Protein AF-A0A4Q3F2D9-F1 (afdb_monomer)

Mean predicted aligned error: 3.32 Å

Nearest PDB structures (foldseek):
  3wkh-assembly1_A  TM=9.315E-01  e=1.614E-14  Rhodothermus marinus
  4z4l-assembly1_A  TM=8.876E-01  e=4.693E-15  Caldicellulosiruptor saccharolyticus DSM 8903
  8wbv-assembly1_A  TM=8.865E-01  e=6.298E-15  Caldicellulosiruptor saccharolyticus DSM 8903
  7d5g-assembly1_A  TM=9.202E-01  e=1.614E-14  Cald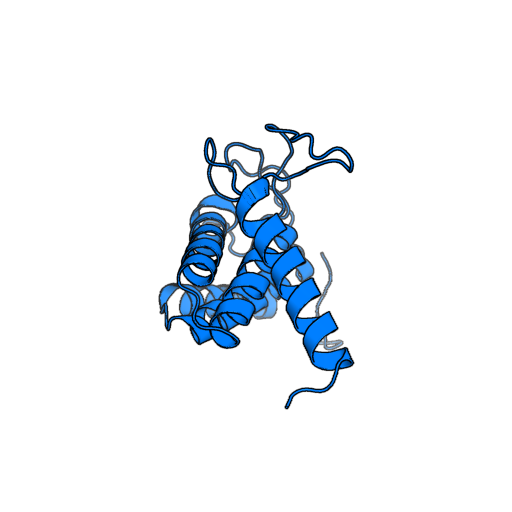icellulosiruptor saccharolyticus DSM 8903
  5zhb-assembly1_A  TM=9.434E-01  e=4.102E-13  Caldibacillus thermoamylovorans

Structure (mmCIF, N/CA/C/O backbone):
data_AF-A0A4Q3F2D9-F1
#
_entry.id   AF-A0A4Q3F2D9-F1
#
loop_
_atom_site.group_PDB
_atom_site.id
_atom_site.type_symbol
_atom_site.label_atom_id
_atom_site.label_alt_id
_atom_site.label_comp_id
_atom_site.label_asym_id
_atom_site.label_entity_id
_atom_site.label_seq_id
_atom_site.pdbx_PDB_ins_code
_atom_site.Cartn_x
_atom_site.Cartn_y
_atom_site.Cartn_z
_atom_site.occupancy
_atom_site.B_iso_or_equiv
_atom_site.auth_seq_id
_atom_site.auth_comp_id
_atom_site.auth_asym_id
_atom_site.auth_atom_id
_atom_site.pdbx_PDB_model_num
ATOM 1 N N . MET A 1 1 ? -14.142 -16.178 30.174 1.00 60.69 1 MET A N 1
ATOM 2 C CA . MET A 1 1 ? -13.416 -14.892 30.214 1.00 60.69 1 MET A CA 1
ATOM 3 C C . MET A 1 1 ? -12.094 -15.099 29.493 1.00 60.69 1 MET A C 1
ATOM 5 O O . MET A 1 1 ? -11.525 -16.169 29.700 1.00 60.69 1 MET A O 1
ATOM 9 N N . PRO A 1 2 ? -11.654 -14.179 28.618 1.00 67.56 2 PRO A N 1
ATOM 10 C CA . PRO A 1 2 ? -10.333 -14.267 27.995 1.00 67.56 2 PRO A CA 1
ATOM 11 C C . PRO A 1 2 ? -9.233 -14.257 29.065 1.00 67.56 2 PRO A C 1
ATOM 13 O O . PRO A 1 2 ? -9.426 -13.715 30.156 1.00 67.56 2 PRO A O 1
ATOM 16 N N . THR A 1 3 ? -8.107 -14.904 28.775 1.00 78.69 3 THR A N 1
ATOM 17 C CA . THR A 1 3 ? -6.936 -14.901 29.659 1.00 78.69 3 THR A CA 1
ATOM 18 C C . THR A 1 3 ? -6.267 -13.517 29.649 1.00 78.69 3 THR A C 1
ATOM 20 O O . THR A 1 3 ? -6.425 -12.783 28.671 1.00 78.69 3 THR A O 1
ATOM 23 N N . PRO A 1 4 ? -5.504 -13.141 30.696 1.00 80.88 4 PRO A N 1
ATOM 24 C CA . PRO A 1 4 ? -4.768 -11.871 30.728 1.00 80.88 4 PRO A CA 1
ATOM 25 C C . PRO A 1 4 ? -3.876 -1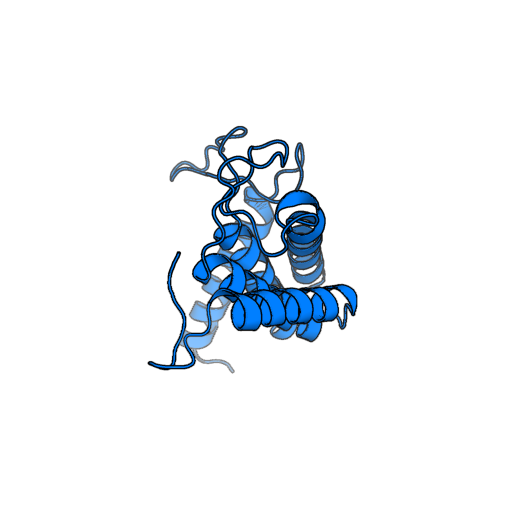1.651 29.496 1.00 80.88 4 PRO A C 1
ATOM 27 O O . PRO A 1 4 ? -3.881 -10.570 28.926 1.00 80.88 4 PRO A O 1
ATOM 30 N N . GLU A 1 5 ? -3.213 -12.706 29.014 1.00 81.38 5 GLU A N 1
ATOM 31 C CA . GLU A 1 5 ? -2.368 -12.661 27.809 1.00 81.38 5 GLU A CA 1
ATOM 32 C C . GLU A 1 5 ? -3.142 -12.256 26.543 1.00 81.38 5 GLU A C 1
ATOM 34 O O . GLU A 1 5 ? -2.623 -11.519 25.709 1.00 81.38 5 GLU A O 1
ATOM 39 N N . ILE A 1 6 ? -4.399 -12.700 26.401 1.00 80.62 6 ILE A N 1
ATOM 40 C CA . ILE A 1 6 ? -5.259 -12.313 25.272 1.00 80.62 6 ILE A CA 1
ATOM 41 C C . ILE A 1 6 ? -5.642 -10.833 25.381 1.00 80.62 6 ILE A C 1
ATOM 43 O O . ILE A 1 6 ? -5.679 -10.135 24.374 1.00 80.62 6 ILE A O 1
ATOM 47 N N . ILE A 1 7 ? -5.899 -10.339 26.595 1.00 86.19 7 ILE A N 1
ATOM 48 C CA . ILE A 1 7 ? -6.238 -8.928 26.826 1.00 86.19 7 ILE A CA 1
ATOM 49 C C . ILE A 1 7 ? -5.047 -8.028 26.475 1.00 86.19 7 ILE A C 1
ATOM 51 O O . ILE A 1 7 ? -5.229 -7.010 25.809 1.00 86.19 7 ILE A O 1
ATOM 55 N N . ASP A 1 8 ? -3.836 -8.415 26.872 1.00 90.50 8 ASP A N 1
ATOM 56 C CA . ASP A 1 8 ? -2.622 -7.660 26.559 1.00 90.50 8 ASP A CA 1
ATOM 57 C C . ASP A 1 8 ? -2.347 -7.631 25.047 1.00 90.50 8 ASP A C 1
ATOM 59 O O . ASP A 1 8 ? -2.014 -6.576 24.503 1.00 90.50 8 ASP A O 1
ATOM 63 N N . PHE A 1 9 ? -2.569 -8.751 24.348 1.00 92.81 9 PHE A N 1
ATOM 64 C CA . PHE A 1 9 ? -2.464 -8.813 22.889 1.00 92.81 9 PHE A CA 1
ATOM 65 C C . PHE A 1 9 ? -3.459 -7.876 22.188 1.00 92.81 9 PHE A C 1
ATOM 67 O O . PHE A 1 9 ? -3.062 -7.104 21.317 1.00 92.81 9 PHE A O 1
ATOM 74 N N . GLU A 1 10 ? -4.737 -7.909 22.577 1.00 92.88 10 GLU A N 1
ATOM 75 C CA . GLU A 1 10 ? -5.773 -7.042 21.998 1.00 92.88 10 GLU A CA 1
ATOM 76 C C . GLU A 1 10 ? -5.486 -5.558 22.257 1.00 92.88 10 GLU A C 1
ATOM 78 O O . GLU A 1 10 ? -5.658 -4.716 21.373 1.00 92.88 10 GLU A O 1
ATOM 83 N N . ASN A 1 11 ? -5.012 -5.214 23.456 1.00 95.38 11 ASN A N 1
ATOM 84 C CA . ASN A 1 11 ? -4.640 -3.841 23.788 1.00 95.38 11 ASN A CA 1
ATOM 85 C C . ASN A 1 11 ? -3.486 -3.341 22.910 1.00 95.38 11 ASN A C 1
ATOM 87 O O . ASN A 1 11 ? -3.555 -2.226 22.387 1.00 95.38 11 ASN A O 1
ATOM 91 N N . GLU A 1 12 ? -2.455 -4.163 22.706 1.00 97.38 12 GLU A N 1
ATOM 92 C CA . GLU A 1 12 ? -1.311 -3.788 21.875 1.00 97.38 12 GLU A CA 1
ATOM 93 C C . GLU A 1 12 ? -1.680 -3.723 20.386 1.00 97.38 12 GLU A C 1
ATOM 95 O O . GLU A 1 12 ? -1.306 -2.772 19.699 1.00 97.38 12 GLU A O 1
ATOM 100 N N . LEU A 1 13 ? -2.490 -4.664 19.888 1.00 96.56 13 LEU A N 1
ATOM 101 C CA . LEU A 1 13 ? -3.019 -4.618 18.523 1.00 96.56 13 LEU A CA 1
ATOM 102 C C . LEU A 1 13 ? -3.791 -3.314 18.277 1.00 96.56 13 LEU A C 1
ATOM 104 O O . LEU A 1 13 ? -3.531 -2.615 17.295 1.00 96.56 13 LEU A O 1
ATOM 108 N N . ASN A 1 14 ? -4.693 -2.949 19.192 1.00 96.62 14 ASN A N 1
ATOM 109 C CA . ASN A 1 14 ? -5.449 -1.702 19.110 1.00 96.62 14 ASN A CA 1
ATOM 110 C C . ASN A 1 14 ? -4.537 -0.470 19.192 1.00 96.62 14 ASN A C 1
ATOM 112 O O . ASN A 1 14 ? -4.740 0.485 18.443 1.00 96.62 14 ASN A O 1
ATOM 116 N N . SER A 1 15 ? -3.516 -0.486 20.053 1.00 98.00 15 SER A N 1
ATOM 117 C CA . SER A 1 15 ? -2.520 0.589 20.164 1.00 98.00 15 SER A CA 1
ATOM 118 C C . SER A 1 15 ? -1.793 0.824 18.834 1.00 98.00 15 SER A C 1
ATOM 120 O O . SER A 1 15 ? -1.761 1.950 18.325 1.00 98.00 15 SER A O 1
ATOM 122 N N . ILE A 1 16 ? -1.298 -0.250 18.209 1.00 98.44 16 ILE A N 1
ATOM 123 C CA . ILE A 1 16 ? -0.610 -0.199 16.915 1.00 98.44 16 ILE A CA 1
ATOM 124 C C . ILE A 1 16 ? -1.556 0.315 15.824 1.00 98.44 16 ILE A C 1
ATOM 126 O O . ILE A 1 16 ? -1.218 1.266 15.117 1.00 98.44 16 ILE A O 1
ATOM 130 N N . LEU A 1 17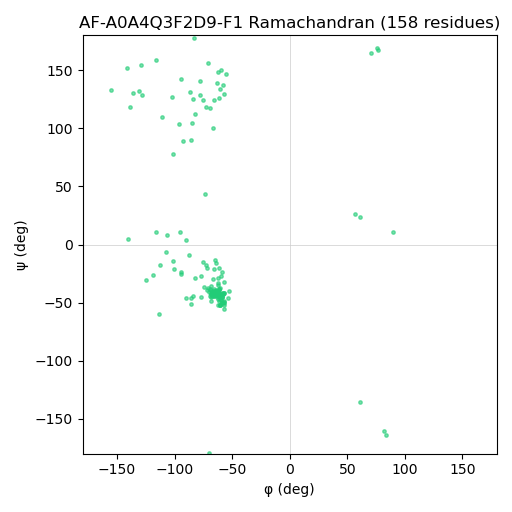 ? -2.747 -0.275 15.682 1.00 98.38 17 LEU A N 1
ATOM 131 C CA . LEU A 1 17 ? -3.699 0.121 14.640 1.00 98.38 17 LEU A CA 1
ATOM 132 C C . LEU A 1 17 ? -4.127 1.585 14.790 1.00 98.38 17 LEU A C 1
ATOM 134 O O . LEU A 1 17 ? -4.134 2.317 13.800 1.00 98.38 17 LEU A O 1
ATOM 138 N N . ASN A 1 18 ? -4.398 2.038 16.017 1.00 98.25 18 ASN A N 1
ATOM 139 C CA . ASN A 1 18 ? -4.761 3.427 16.294 1.00 98.25 18 ASN A CA 1
ATOM 140 C C . ASN A 1 18 ? -3.628 4.394 15.948 1.00 98.25 18 ASN A C 1
ATOM 142 O O . ASN A 1 18 ? -3.882 5.444 15.357 1.00 98.25 18 ASN A O 1
ATOM 146 N N . TYR A 1 19 ? -2.374 4.044 16.249 1.00 98.56 19 TYR A N 1
ATOM 147 C CA . TYR A 1 19 ? -1.237 4.875 15.862 1.00 98.56 19 TYR A CA 1
ATOM 148 C C . TYR A 1 19 ? -1.176 5.062 14.339 1.00 98.56 19 TYR A C 1
ATOM 150 O O . TYR A 1 19 ? -1.108 6.192 13.844 1.00 98.56 19 TYR A O 1
ATOM 158 N N . TRP A 1 20 ? -1.250 3.962 13.584 1.00 98.56 20 TRP A N 1
ATOM 159 C CA . TRP A 1 20 ? -1.205 4.018 12.124 1.00 98.56 20 TRP A CA 1
ATOM 160 C C . TRP A 1 20 ? -2.389 4.798 11.548 1.00 98.56 20 TRP A C 1
ATOM 162 O O . TRP A 1 20 ? -2.196 5.623 10.658 1.00 98.56 20 TRP A O 1
ATOM 172 N N . LEU A 1 21 ? -3.589 4.604 12.088 1.00 97.94 21 LEU A N 1
ATOM 173 C CA . LEU A 1 21 ? -4.806 5.284 11.655 1.00 97.94 21 LEU A CA 1
ATOM 174 C C . LEU A 1 21 ? -4.756 6.800 11.890 1.00 97.94 21 LEU A C 1
ATOM 176 O O . LEU A 1 21 ? -5.188 7.568 11.032 1.00 97.94 21 LEU A O 1
ATOM 180 N N . ILE A 1 22 ? -4.190 7.243 13.015 1.00 97.75 22 ILE A N 1
ATOM 181 C CA . ILE A 1 22 ? -4.193 8.656 13.415 1.00 97.75 22 ILE A CA 1
ATOM 182 C C . ILE A 1 22 ? -3.031 9.437 12.788 1.00 97.75 22 ILE A C 1
ATOM 184 O O . ILE A 1 22 ? -3.236 10.544 12.284 1.00 97.75 22 ILE A O 1
ATOM 188 N N . TYR A 1 23 ? -1.810 8.895 12.821 1.00 97.94 23 TYR A N 1
ATOM 189 C CA . TYR A 1 23 ? -0.596 9.688 12.574 1.00 97.94 23 TYR A CA 1
ATOM 190 C C . TYR A 1 23 ? -0.011 9.549 11.167 1.00 97.94 23 TYR A C 1
ATOM 192 O O . TYR A 1 23 ? 0.747 10.414 10.729 1.00 97.94 23 TYR A O 1
ATOM 200 N N . THR A 1 24 ? -0.338 8.478 10.446 1.00 98.12 24 THR A N 1
ATOM 201 C CA . THR A 1 24 ? 0.302 8.167 9.157 1.00 98.12 24 THR A CA 1
ATOM 202 C C . THR A 1 24 ? -0.417 8.672 7.899 1.00 98.12 24 THR A C 1
ATOM 204 O O . THR A 1 24 ? 0.274 8.851 6.889 1.00 98.12 24 THR A O 1
ATOM 207 N N . PRO A 1 25 ? -1.741 8.943 7.884 1.00 98.50 25 PRO A N 1
ATOM 208 C CA . PRO A 1 25 ? -2.409 9.416 6.674 1.00 98.50 25 PRO A CA 1
ATOM 209 C C . PRO A 1 25 ? -1.937 10.805 6.235 1.00 98.50 25 PRO A C 1
ATOM 211 O O . PRO A 1 25 ? -2.079 11.796 6.952 1.00 98.50 25 PRO A O 1
ATOM 214 N N . ASP A 1 26 ? -1.469 10.909 4.992 1.00 98.31 26 ASP A N 1
ATOM 215 C CA . ASP A 1 26 ? -1.085 12.185 4.387 1.00 98.31 26 ASP A CA 1
ATOM 216 C C . ASP A 1 26 ? -2.304 12.869 3.756 1.00 98.31 26 ASP A C 1
ATOM 218 O O . ASP A 1 26 ? -2.645 12.664 2.587 1.00 98.31 26 ASP A O 1
ATOM 222 N N . LYS A 1 27 ? -3.000 13.696 4.537 1.00 96.75 27 LYS A N 1
ATOM 223 C CA . LYS A 1 27 ? -4.205 14.409 4.076 1.00 96.75 27 LYS A CA 1
ATOM 224 C C . LYS A 1 27 ? -3.933 15.419 2.952 1.00 96.75 27 LYS A C 1
ATOM 226 O O . LYS A 1 27 ? -4.886 15.832 2.299 1.00 96.75 27 LYS A O 1
ATOM 231 N N . ARG A 1 28 ? -2.675 15.816 2.715 1.00 96.88 28 ARG A N 1
ATOM 232 C CA . ARG A 1 28 ? -2.320 16.827 1.710 1.00 96.88 28 ARG A CA 1
ATOM 233 C C . ARG A 1 28 ? -2.049 16.216 0.340 1.00 96.88 28 ARG A C 1
ATOM 235 O O . ARG A 1 28 ? -2.545 16.748 -0.647 1.00 96.88 28 ARG A O 1
ATOM 242 N N . TYR A 1 29 ? -1.281 15.129 0.278 1.00 96.94 29 TYR A N 1
ATOM 243 C CA . TYR A 1 29 ? -0.881 14.509 -0.994 1.00 96.94 29 TYR A CA 1
ATOM 244 C C . TYR A 1 29 ? -1.422 13.088 -1.197 1.00 96.94 29 TYR A C 1
ATOM 246 O O . TYR A 1 29 ? -1.013 12.390 -2.123 1.00 96.94 29 TYR A O 1
ATOM 254 N N . GLY A 1 30 ? -2.346 12.641 -0.344 1.00 96.56 30 GLY A N 1
ATOM 255 C CA . GLY A 1 30 ? -2.950 11.315 -0.448 1.00 96.56 30 GLY A CA 1
ATOM 256 C C . GLY A 1 30 ? -2.035 10.195 0.054 1.00 96.56 30 GLY A C 1
ATOM 257 O O . GLY A 1 30 ? -0.840 10.386 0.296 1.00 96.56 30 GLY A O 1
ATOM 258 N N . GLY A 1 31 ? -2.612 9.007 0.240 1.00 97.19 31 GLY A N 1
ATOM 259 C CA . GLY A 1 31 ? -1.893 7.859 0.793 1.00 97.19 31 GLY A CA 1
ATOM 260 C C . GLY A 1 31 ? -1.382 8.136 2.209 1.00 97.19 31 GLY A C 1
ATOM 261 O O . GLY A 1 31 ? -2.106 8.702 3.039 1.00 97.19 31 GLY A O 1
ATOM 262 N N . PHE A 1 32 ? -0.133 7.759 2.468 1.00 98.62 32 PHE A N 1
ATOM 263 C CA . PHE A 1 32 ? 0.505 7.821 3.784 1.00 98.62 32 PHE A CA 1
ATOM 264 C C . PHE A 1 32 ? 1.854 8.525 3.707 1.00 98.62 32 PHE A C 1
ATOM 266 O O . PHE A 1 32 ? 2.500 8.528 2.656 1.00 98.62 32 PHE A O 1
ATOM 273 N N . PHE A 1 33 ? 2.298 9.110 4.818 1.00 98.62 33 PHE A N 1
ATOM 274 C CA . PHE A 1 33 ? 3.638 9.677 4.901 1.00 98.62 33 PHE A CA 1
ATOM 275 C C . PHE A 1 33 ? 4.696 8.592 4.679 1.00 98.62 33 PHE A C 1
ATOM 277 O O . PHE A 1 33 ? 4.643 7.521 5.279 1.00 98.62 33 PHE A O 1
ATOM 284 N N . GLY A 1 34 ? 5.688 8.886 3.835 1.00 98.00 34 GLY A N 1
ATOM 285 C CA . GLY A 1 34 ? 6.780 7.953 3.552 1.00 98.00 34 GLY A CA 1
ATOM 286 C C . GLY A 1 34 ? 7.767 7.784 4.710 1.00 98.00 34 GLY A C 1
ATOM 287 O O . GLY A 1 34 ? 8.489 6.790 4.764 1.00 98.00 34 GLY A O 1
ATOM 288 N N . LYS A 1 35 ? 7.811 8.750 5.640 1.00 98.50 35 LYS A N 1
ATOM 289 C CA . LYS A 1 35 ? 8.712 8.733 6.796 1.00 98.50 35 LYS A CA 1
ATOM 290 C C . LYS A 1 35 ? 8.177 9.568 7.961 1.00 98.50 35 LYS A C 1
ATOM 292 O O . LYS A 1 35 ? 7.829 10.739 7.793 1.00 98.50 35 LYS A O 1
ATOM 297 N N . ILE A 1 36 ? 8.229 8.975 9.150 1.00 98.25 36 ILE A N 1
ATOM 298 C CA . ILE A 1 36 ? 7.999 9.603 10.455 1.00 98.25 36 ILE A CA 1
ATOM 299 C C . ILE A 1 36 ? 9.176 9.180 11.350 1.00 98.25 36 ILE A C 1
ATOM 301 O O . ILE A 1 36 ? 9.564 8.012 11.310 1.00 98.25 36 ILE A O 1
ATOM 305 N N . ASN A 1 37 ? 9.816 10.106 12.073 1.00 97.44 37 ASN A N 1
ATOM 306 C CA . ASN A 1 37 ? 10.895 9.738 13.008 1.00 97.44 37 ASN A CA 1
ATOM 307 C C . ASN A 1 37 ? 10.348 9.277 14.373 1.00 97.44 37 ASN A C 1
ATOM 309 O O . ASN A 1 37 ? 9.149 9.314 14.634 1.00 97.44 37 ASN A O 1
ATOM 313 N N . HIS A 1 38 ? 11.256 8.883 15.269 1.00 96.12 38 HIS A N 1
ATOM 314 C CA . HIS A 1 38 ? 10.924 8.432 16.624 1.00 96.12 38 HIS A CA 1
ATOM 315 C C . HIS A 1 38 ? 10.299 9.518 17.525 1.00 96.12 38 HIS A C 1
ATOM 317 O O . HIS A 1 38 ? 9.768 9.192 18.580 1.00 96.12 38 HIS A O 1
ATOM 323 N N . GLU A 1 39 ? 10.351 10.795 17.134 1.00 97.19 39 GLU A N 1
ATOM 324 C CA . GLU A 1 39 ? 9.706 11.918 17.835 1.00 97.19 39 GLU A CA 1
ATOM 325 C C . GLU A 1 39 ? 8.326 12.262 17.244 1.00 97.19 39 GLU A C 1
ATOM 327 O O . GLU A 1 39 ? 7.761 13.305 17.569 1.00 97.19 39 GLU A O 1
ATOM 332 N N . ASN A 1 40 ? 7.779 11.420 16.358 1.00 96.31 40 ASN A N 1
ATOM 333 C CA . ASN A 1 40 ? 6.546 11.672 15.600 1.00 96.31 40 ASN A CA 1
ATOM 334 C C . ASN A 1 40 ? 6.608 12.897 14.672 1.00 96.31 40 ASN A C 1
ATOM 336 O O . ASN A 1 40 ? 5.578 13.458 14.292 1.00 96.31 40 ASN A O 1
ATOM 340 N N . GLN A 1 41 ? 7.807 13.307 14.254 1.00 98.00 41 GLN A N 1
ATOM 341 C CA . GLN A 1 41 ? 7.974 14.357 13.256 1.00 98.00 41 GLN A CA 1
ATOM 342 C C . GLN A 1 41 ? 7.865 13.769 11.849 1.00 98.00 41 GLN A C 1
ATOM 344 O O . GLN A 1 41 ? 8.577 12.832 11.468 1.00 98.00 41 GLN A O 1
ATOM 349 N N . VAL A 1 42 ? 6.960 14.348 11.064 1.00 97.94 42 VAL A N 1
ATOM 350 C CA . VAL A 1 42 ? 6.664 13.929 9.695 1.00 97.94 42 VAL A CA 1
ATOM 351 C C . VAL A 1 42 ? 7.612 14.606 8.709 1.00 97.94 42 VAL A C 1
ATOM 353 O O . VAL A 1 42 ? 7.727 15.832 8.679 1.00 97.94 42 VAL A O 1
ATOM 356 N N . TYR A 1 43 ? 8.210 13.820 7.814 1.00 97.94 43 TYR A N 1
ATOM 357 C CA . TYR A 1 43 ? 8.943 14.339 6.659 1.00 97.94 43 TYR A CA 1
ATOM 358 C C . TYR A 1 43 ? 7.987 14.409 5.469 1.00 97.94 43 TYR A C 1
ATOM 360 O O . TYR A 1 43 ? 7.853 13.455 4.706 1.00 97.94 43 TYR A O 1
ATOM 368 N N . THR A 1 44 ? 7.301 15.542 5.315 1.00 96.31 44 THR A N 1
ATOM 369 C CA . THR A 1 44 ? 6.190 15.707 4.353 1.00 96.31 44 THR A CA 1
ATOM 370 C C . THR A 1 44 ? 6.575 15.504 2.887 1.00 96.31 44 THR A C 1
ATOM 372 O O . THR A 1 44 ? 5.704 15.243 2.066 1.00 96.31 44 THR A O 1
ATOM 375 N N . GLN A 1 45 ? 7.864 15.611 2.558 1.00 97.81 45 GLN A N 1
ATOM 376 C CA . GLN A 1 45 ? 8.401 15.414 1.207 1.00 97.81 45 GLN A CA 1
ATOM 377 C C . GLN A 1 45 ? 9.172 14.095 1.046 1.00 97.81 45 GLN A C 1
ATOM 379 O O . GLN A 1 45 ? 9.824 13.882 0.025 1.00 97.81 45 GLN A O 1
ATOM 384 N N . ALA A 1 46 ? 9.136 13.207 2.045 1.00 98.38 46 ALA A N 1
ATOM 385 C CA . ALA A 1 46 ? 9.777 11.905 1.925 1.00 98.38 46 ALA A CA 1
ATOM 386 C C . ALA A 1 46 ? 9.118 11.074 0.804 1.00 98.38 46 ALA A C 1
ATOM 388 O O . ALA A 1 46 ? 7.885 11.057 0.716 1.00 98.38 46 ALA A O 1
ATOM 389 N N . PRO A 1 47 ? 9.909 10.352 -0.014 1.00 98.38 47 PRO A N 1
ATOM 390 C CA . PRO A 1 47 ? 9.375 9.410 -0.990 1.00 98.38 47 PRO A CA 1
ATOM 391 C C . PRO A 1 47 ? 8.469 8.363 -0.344 1.00 98.38 47 PRO A C 1
ATOM 393 O O . PRO A 1 47 ? 8.709 7.925 0.782 1.00 98.38 47 PRO A O 1
ATOM 396 N N . LYS A 1 48 ? 7.451 7.926 -1.081 1.00 98.62 48 LYS A N 1
ATOM 397 C CA . LYS A 1 48 ? 6.492 6.907 -0.652 1.00 98.62 48 LYS A CA 1
ATOM 398 C C . LYS A 1 48 ? 6.855 5.586 -1.330 1.00 98.62 48 LYS A C 1
ATOM 400 O O . LYS A 1 48 ? 7.009 5.526 -2.547 1.00 98.62 48 LYS A O 1
ATOM 405 N N . GLY A 1 49 ? 7.015 4.521 -0.543 1.00 98.50 49 GLY A N 1
ATOM 406 C CA . GLY A 1 49 ? 7.383 3.191 -1.045 1.00 98.50 49 GLY A CA 1
ATOM 407 C C . GLY A 1 49 ? 6.177 2.290 -1.297 1.00 98.50 49 GLY A C 1
ATOM 408 O O . GLY A 1 49 ? 5.228 2.292 -0.505 1.00 98.50 49 GLY A O 1
ATOM 409 N N . SER A 1 50 ? 6.223 1.485 -2.359 1.00 98.50 50 SER A N 1
ATOM 410 C CA . SER A 1 50 ? 5.129 0.561 -2.696 1.00 98.50 50 SER A CA 1
ATOM 411 C C . SER A 1 50 ? 4.964 -0.535 -1.651 1.00 98.50 50 SER A C 1
ATOM 413 O O . SER A 1 50 ? 3.848 -0.796 -1.216 1.00 98.50 50 SER A O 1
ATOM 415 N N . VAL A 1 51 ? 6.068 -1.108 -1.160 1.00 98.69 51 VAL A N 1
ATOM 416 C CA . VAL A 1 51 ? 6.052 -2.132 -0.098 1.00 98.69 51 VAL A CA 1
ATOM 417 C C . VAL A 1 51 ? 5.390 -1.608 1.180 1.00 98.69 51 VAL A C 1
ATOM 419 O O . VAL A 1 51 ? 4.606 -2.324 1.801 1.00 98.69 51 VAL A O 1
ATOM 422 N N . LEU A 1 52 ? 5.667 -0.357 1.570 1.00 98.62 52 LEU A N 1
ATOM 423 C CA . LEU A 1 52 ? 5.019 0.276 2.723 1.00 98.62 52 LEU A CA 1
ATOM 424 C C . LEU A 1 52 ? 3.501 0.350 2.519 1.00 98.62 52 LEU A C 1
ATOM 426 O O . LEU A 1 52 ? 2.747 -0.119 3.365 1.00 98.62 52 LEU A O 1
ATOM 430 N N . ASN A 1 53 ? 3.053 0.886 1.381 1.00 98.81 53 ASN A N 1
ATOM 431 C CA . ASN A 1 53 ? 1.625 1.026 1.093 1.00 98.81 53 ASN A CA 1
ATOM 432 C C . ASN A 1 53 ? 0.933 -0.344 0.985 1.00 98.81 53 ASN A C 1
ATOM 434 O O . ASN A 1 53 ? -0.143 -0.535 1.547 1.00 98.81 53 ASN A O 1
ATOM 438 N N . ALA A 1 54 ? 1.572 -1.331 0.356 1.00 98.88 54 ALA A N 1
ATOM 439 C CA . ALA A 1 54 ? 1.064 -2.697 0.268 1.00 98.88 54 ALA A CA 1
ATOM 440 C C . ALA A 1 54 ? 0.901 -3.355 1.650 1.00 98.88 54 ALA A C 1
ATOM 442 O O . ALA A 1 54 ? -0.096 -4.031 1.899 1.00 98.88 54 ALA A O 1
ATOM 443 N N . ARG A 1 55 ? 1.836 -3.114 2.578 1.00 98.94 55 ARG A N 1
ATOM 444 C CA . ARG A 1 55 ? 1.726 -3.585 3.968 1.00 98.94 55 ARG A CA 1
ATOM 445 C C . ARG A 1 55 ? 0.605 -2.885 4.724 1.00 98.94 55 ARG A C 1
ATOM 447 O O . ARG A 1 55 ? -0.126 -3.558 5.432 1.00 98.94 55 ARG A O 1
ATOM 454 N N . ILE A 1 56 ? 0.421 -1.577 4.542 1.00 98.88 56 ILE A N 1
ATOM 455 C CA . ILE A 1 56 ? -0.712 -0.854 5.141 1.00 98.88 56 ILE A CA 1
ATOM 456 C C . ILE A 1 56 ? -2.039 -1.397 4.595 1.00 98.88 56 ILE A C 1
ATOM 458 O O . ILE A 1 56 ? -2.957 -1.650 5.370 1.00 98.88 56 ILE A O 1
ATOM 462 N N . LEU A 1 57 ? -2.118 -1.639 3.279 1.00 98.94 57 LEU A N 1
ATOM 463 C CA . LEU A 1 57 ? -3.289 -2.242 2.642 1.00 98.94 57 LEU A CA 1
ATOM 464 C C . LEU A 1 57 ? -3.605 -3.598 3.277 1.00 98.94 57 LEU A C 1
ATOM 466 O O . LEU A 1 57 ? -4.732 -3.815 3.715 1.00 98.94 57 LEU A O 1
ATOM 470 N N . TRP A 1 58 ? -2.608 -4.480 3.363 1.00 98.88 58 TRP A N 1
ATOM 471 C CA . TRP A 1 58 ? -2.776 -5.797 3.966 1.00 98.88 58 TRP A CA 1
ATOM 472 C C . TRP A 1 58 ? -3.200 -5.705 5.435 1.00 98.88 58 TRP A C 1
ATOM 474 O O . TRP A 1 58 ? -4.212 -6.289 5.809 1.00 98.88 58 TRP A O 1
ATOM 484 N N . SER A 1 59 ? -2.478 -4.935 6.255 1.00 98.81 59 SER A N 1
ATOM 485 C CA . SER A 1 59 ? -2.712 -4.860 7.700 1.00 98.81 59 SER A CA 1
ATOM 486 C C . SER A 1 59 ? -4.112 -4.362 8.034 1.00 98.81 59 SER A C 1
ATOM 488 O O . SER A 1 59 ? -4.778 -4.958 8.873 1.00 98.81 59 SER A O 1
ATOM 490 N N . PHE A 1 60 ? -4.586 -3.307 7.369 1.00 98.88 60 PHE A N 1
ATOM 491 C CA . PHE A 1 60 ? -5.916 -2.762 7.648 1.00 98.88 60 PHE A CA 1
ATOM 492 C C . PHE A 1 60 ? -7.048 -3.594 7.036 1.00 98.88 60 PHE A C 1
ATOM 494 O O . PHE A 1 60 ? -8.136 -3.649 7.605 1.00 98.88 60 PHE A O 1
ATOM 501 N N . SER A 1 61 ? -6.785 -4.318 5.946 1.00 98.88 61 SER A N 1
ATOM 502 C CA . SER A 1 61 ? -7.730 -5.309 5.415 1.00 98.88 61 SER A CA 1
ATOM 503 C C . SER A 1 61 ? -7.869 -6.510 6.356 1.00 98.88 61 SER A C 1
ATOM 505 O O . SER A 1 61 ? -8.979 -6.926 6.675 1.00 98.88 61 SER A O 1
ATOM 507 N N . ALA A 1 62 ? -6.747 -7.026 6.865 1.00 98.81 62 ALA A N 1
ATOM 508 C CA . ALA A 1 62 ? -6.728 -8.106 7.845 1.00 98.81 62 ALA A CA 1
ATOM 509 C C . ALA A 1 62 ? -7.351 -7.675 9.182 1.00 98.81 62 ALA A C 1
ATOM 511 O O . ALA A 1 62 ? -8.118 -8.434 9.770 1.00 98.81 62 ALA A O 1
ATOM 512 N N . ALA A 1 63 ? -7.083 -6.444 9.633 1.00 98.50 63 ALA A N 1
ATOM 513 C CA . ALA A 1 63 ? -7.717 -5.878 10.819 1.00 98.50 63 ALA A CA 1
ATOM 514 C C . ALA A 1 63 ? -9.238 -5.788 10.652 1.00 98.50 63 ALA A C 1
ATOM 516 O O . ALA A 1 63 ? -9.953 -6.177 11.567 1.00 98.50 63 ALA A O 1
ATOM 517 N N . TYR A 1 64 ? -9.733 -5.360 9.484 1.00 98.69 64 TYR A N 1
ATOM 518 C CA . TYR A 1 64 ? -11.169 -5.346 9.192 1.00 98.69 64 TYR A CA 1
ATOM 519 C C . TYR A 1 64 ? -11.791 -6.753 9.176 1.00 98.69 64 TYR A C 1
ATOM 521 O O . TYR A 1 64 ? -12.879 -6.960 9.710 1.00 98.69 64 TYR A O 1
ATOM 529 N N . ASN A 1 65 ? -11.085 -7.735 8.605 1.00 98.25 65 ASN A N 1
ATOM 530 C CA . ASN A 1 65 ? -11.507 -9.140 8.624 1.00 98.25 65 ASN A CA 1
ATOM 531 C C . ASN A 1 65 ? -11.582 -9.709 10.046 1.00 98.25 65 ASN A C 1
ATOM 533 O O . ASN A 1 65 ? -12.434 -10.549 10.331 1.00 98.25 65 ASN A O 1
ATOM 537 N N . HIS A 1 66 ? -10.683 -9.273 10.928 1.00 96.44 66 HIS A N 1
ATOM 538 C CA . HIS A 1 66 ? -10.659 -9.687 12.326 1.00 96.44 66 HIS A CA 1
ATOM 539 C C . HIS A 1 66 ? -11.734 -8.977 13.164 1.00 96.44 66 HIS A C 1
ATOM 541 O O . HIS A 1 66 ? -12.449 -9.618 13.931 1.00 96.44 66 HIS A O 1
ATOM 547 N N . ASN A 1 67 ? -11.872 -7.664 12.991 1.00 94.31 67 ASN A N 1
ATOM 548 C CA . ASN A 1 67 ? -12.851 -6.814 13.649 1.00 94.31 67 ASN A CA 1
ATOM 549 C C . ASN A 1 67 ? -13.400 -5.811 12.629 1.00 94.31 67 ASN A C 1
ATOM 551 O O . ASN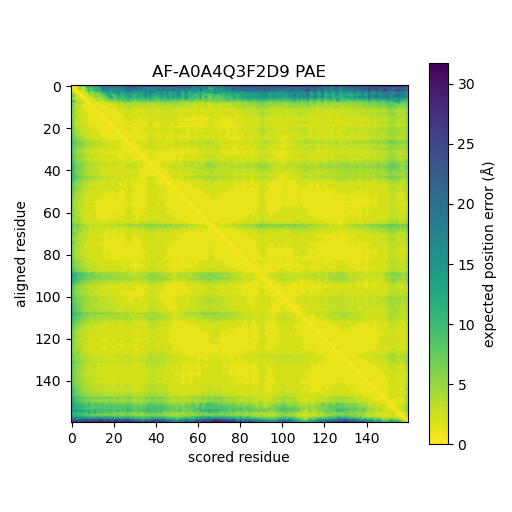 A 1 67 ? -12.655 -4.972 12.125 1.00 94.31 67 ASN A O 1
ATOM 555 N N . GLN A 1 68 ? -14.708 -5.861 12.365 1.00 96.31 68 GLN A N 1
ATOM 556 C CA . GLN A 1 68 ? -15.386 -5.078 11.324 1.00 96.31 68 GLN A CA 1
ATOM 557 C C . GLN A 1 68 ? -15.536 -3.580 11.668 1.00 96.31 68 GLN A C 1
ATOM 559 O O . GLN A 1 68 ? -16.589 -2.979 11.448 1.00 96.31 68 GLN A O 1
ATOM 564 N N . ASN A 1 69 ? -14.490 -2.950 12.201 1.00 97.31 69 ASN A N 1
ATOM 565 C CA . ASN A 1 69 ? -14.435 -1.510 12.399 1.00 97.31 69 ASN A CA 1
ATOM 566 C C . ASN A 1 69 ? -14.350 -0.806 11.026 1.00 97.31 69 ASN A C 1
ATOM 568 O O . ASN A 1 69 ? -13.361 -0.987 10.310 1.00 97.31 69 ASN A O 1
ATOM 572 N N . PRO A 1 70 ? -15.344 0.019 10.645 1.00 98.19 70 PRO A N 1
ATOM 573 C CA . PRO A 1 70 ? -15.376 0.672 9.338 1.00 98.19 70 PRO A CA 1
ATOM 574 C C . PRO A 1 70 ? -14.168 1.579 9.067 1.00 98.19 70 PRO A C 1
ATOM 576 O O . PRO A 1 70 ? -13.778 1.718 7.908 1.00 98.19 70 PRO A O 1
ATOM 579 N N . GLU A 1 71 ? -13.530 2.143 10.097 1.00 98.25 71 GLU A N 1
ATOM 580 C CA . GLU A 1 71 ? -12.341 2.983 9.910 1.00 98.25 71 GLU A CA 1
ATOM 581 C C . GLU A 1 71 ? -11.145 2.175 9.376 1.00 98.25 71 GLU A C 1
ATOM 583 O O . GLU A 1 71 ? -10.318 2.698 8.626 1.00 98.25 71 GLU A O 1
ATOM 588 N N . TYR A 1 72 ? -11.063 0.877 9.699 1.00 98.69 72 TYR A N 1
ATOM 589 C CA . TYR A 1 72 ? -10.022 0.005 9.152 1.00 98.69 72 TYR A CA 1
ATOM 590 C C . TYR A 1 72 ? -10.223 -0.216 7.657 1.00 98.69 72 TYR A C 1
ATOM 592 O O . TYR A 1 72 ? -9.270 -0.113 6.883 1.00 98.69 72 TYR A O 1
ATOM 600 N N . LEU A 1 73 ? -11.467 -0.446 7.230 1.00 98.69 73 LEU A N 1
ATOM 601 C CA . LEU A 1 73 ? -11.772 -0.593 5.813 1.00 98.69 73 LEU A CA 1
ATOM 602 C C . LEU A 1 73 ? -11.542 0.715 5.045 1.00 98.69 73 LEU A C 1
ATOM 604 O O . LEU A 1 73 ? -11.017 0.682 3.933 1.00 98.69 73 LEU A O 1
ATOM 608 N N . GL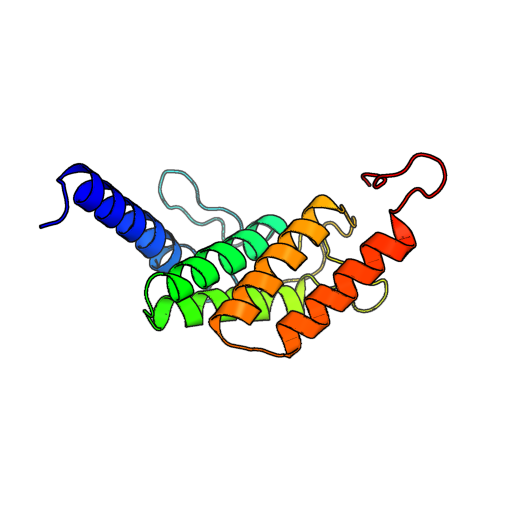U A 1 74 ? -11.873 1.867 5.634 1.00 98.62 74 GLU A N 1
ATOM 609 C CA . GLU A 1 74 ? -11.586 3.175 5.037 1.00 98.62 74 GLU A CA 1
ATOM 610 C C . GLU A 1 74 ? -10.079 3.373 4.819 1.00 98.62 74 GLU A C 1
ATOM 612 O O . GLU A 1 74 ? -9.646 3.810 3.746 1.00 98.62 74 GLU A O 1
ATOM 617 N N . LEU A 1 75 ? -9.257 2.991 5.799 1.00 98.62 75 LEU A N 1
ATOM 618 C CA . LEU A 1 75 ? -7.810 3.117 5.685 1.00 98.62 75 LEU A CA 1
ATOM 619 C C . LEU A 1 75 ? -7.201 2.118 4.692 1.00 98.62 75 LEU A C 1
ATOM 621 O O . LEU A 1 75 ? -6.306 2.480 3.920 1.00 98.62 75 LEU A O 1
ATOM 625 N N . ALA A 1 76 ? -7.723 0.892 4.643 1.00 98.88 76 ALA A N 1
ATOM 626 C CA . ALA A 1 76 ? -7.363 -0.080 3.619 1.00 98.88 76 ALA A CA 1
ATOM 627 C C . ALA A 1 76 ? -7.703 0.452 2.217 1.00 98.88 76 ALA A C 1
ATOM 629 O O . ALA A 1 76 ? -6.838 0.489 1.339 1.00 98.88 76 ALA A O 1
ATOM 630 N N . LYS A 1 77 ? -8.918 0.984 2.031 1.00 98.81 77 LYS A N 1
ATOM 631 C CA . LYS A 1 77 ? -9.359 1.606 0.778 1.00 98.81 77 LYS A CA 1
ATOM 632 C C . LYS A 1 77 ? -8.459 2.767 0.362 1.00 98.81 77 LYS A C 1
ATOM 634 O O . LYS A 1 77 ? -8.080 2.863 -0.805 1.00 98.81 77 LYS A O 1
ATOM 639 N N . ARG A 1 78 ? -8.059 3.619 1.309 1.00 98.81 78 ARG A N 1
ATOM 640 C CA . ARG A 1 78 ? -7.111 4.713 1.064 1.00 98.81 78 ARG A CA 1
ATOM 641 C C . ARG A 1 78 ? -5.783 4.203 0.502 1.00 98.81 78 ARG A C 1
ATOM 643 O O . ARG A 1 78 ? -5.236 4.821 -0.412 1.00 98.81 78 ARG A O 1
ATOM 650 N N . SER A 1 79 ? -5.270 3.093 1.034 1.00 98.88 79 SER A N 1
ATOM 651 C CA . SER A 1 79 ? -4.046 2.471 0.525 1.00 98.88 79 SER A CA 1
ATOM 652 C C . SER A 1 79 ? -4.243 1.860 -0.860 1.00 98.88 79 SER A C 1
ATOM 654 O O . SER A 1 79 ? -3.431 2.090 -1.755 1.00 98.88 79 SER A O 1
ATOM 656 N N . PHE A 1 80 ? -5.356 1.152 -1.072 1.00 98.94 80 PHE A N 1
ATOM 657 C CA . PHE A 1 80 ? -5.712 0.581 -2.370 1.00 98.94 80 PHE A CA 1
ATOM 658 C C . PHE A 1 80 ? -5.785 1.650 -3.466 1.00 98.94 80 PHE A C 1
ATOM 660 O O . PHE A 1 80 ? -5.144 1.509 -4.509 1.00 98.94 80 PHE A O 1
ATOM 667 N N . ASP A 1 81 ? -6.516 2.740 -3.216 1.00 98.75 81 ASP A N 1
ATOM 668 C CA . ASP A 1 81 ? -6.659 3.832 -4.176 1.00 98.75 81 ASP A CA 1
ATOM 669 C C . ASP A 1 81 ? -5.299 4.476 -4.489 1.00 98.75 81 ASP A C 1
ATOM 671 O O . ASP A 1 81 ? -5.019 4.782 -5.648 1.00 98.75 81 ASP A O 1
ATOM 675 N N . TYR A 1 82 ? -4.418 4.626 -3.493 1.00 98.75 82 TYR A N 1
ATOM 676 C CA . TYR A 1 82 ? -3.080 5.179 -3.707 1.00 98.75 82 TYR A CA 1
ATOM 677 C C . TYR A 1 82 ? -2.178 4.239 -4.523 1.00 98.75 82 TYR A C 1
ATOM 679 O O . TYR A 1 82 ? -1.505 4.683 -5.453 1.00 98.75 82 TYR A O 1
ATOM 687 N N . ILE A 1 83 ? -2.204 2.934 -4.230 1.00 98.81 83 ILE A N 1
ATOM 688 C CA . ILE A 1 83 ? -1.491 1.908 -5.005 1.00 98.81 83 ILE A CA 1
ATOM 689 C C . ILE A 1 83 ? -1.929 1.942 -6.462 1.00 98.81 83 ILE A C 1
ATOM 691 O O . ILE A 1 83 ? -1.084 2.123 -7.339 1.00 98.81 83 ILE A O 1
ATOM 695 N N . ARG A 1 84 ? -3.237 1.823 -6.711 1.00 98.38 84 ARG A N 1
ATOM 696 C CA . ARG A 1 84 ? -3.803 1.800 -8.062 1.00 98.38 84 ARG A CA 1
ATOM 697 C C . ARG A 1 84 ? -3.440 3.056 -8.853 1.00 98.38 84 ARG A C 1
ATOM 699 O O . ARG A 1 84 ? -3.118 2.947 -10.027 1.00 98.38 84 ARG A O 1
ATOM 706 N N . ASN A 1 85 ? -3.507 4.229 -8.225 1.00 98.25 85 ASN A N 1
ATOM 707 C CA . ASN A 1 85 ? -3.364 5.499 -8.935 1.00 98.25 85 ASN A CA 1
ATOM 708 C C . ASN A 1 85 ? -1.904 5.915 -9.186 1.00 98.25 85 ASN A C 1
ATOM 710 O O . ASN A 1 85 ? -1.661 6.632 -10.152 1.00 98.25 85 ASN A O 1
ATOM 714 N N . TYR A 1 86 ? -0.956 5.518 -8.326 1.00 98.50 86 TYR A N 1
ATOM 715 C CA . TYR A 1 86 ? 0.413 6.063 -8.366 1.00 98.50 86 TYR A CA 1
ATOM 716 C C . TYR A 1 86 ? 1.517 5.014 -8.490 1.00 98.50 86 TYR A C 1
ATOM 718 O O . TYR A 1 86 ? 2.566 5.301 -9.062 1.00 98.50 86 TYR A O 1
ATOM 726 N N . PHE A 1 87 ? 1.318 3.803 -7.964 1.00 98.50 87 PHE A N 1
ATOM 727 C CA . PHE A 1 87 ? 2.362 2.777 -7.987 1.00 98.50 87 PHE A CA 1
ATOM 728 C C . PHE A 1 87 ? 2.257 1.821 -9.173 1.00 98.50 87 PHE A C 1
ATOM 730 O O . PHE A 1 87 ? 3.272 1.236 -9.551 1.00 98.50 87 PHE A O 1
ATOM 737 N N . ILE A 1 88 ? 1.065 1.638 -9.748 1.00 98.12 88 ILE A N 1
ATOM 738 C CA . ILE A 1 88 ? 0.880 0.765 -10.908 1.00 98.12 88 ILE A CA 1
ATOM 739 C C . ILE A 1 88 ? 1.421 1.444 -12.162 1.00 98.12 88 ILE A C 1
ATOM 741 O O . ILE A 1 88 ? 1.009 2.541 -12.531 1.00 98.12 88 ILE A O 1
ATOM 745 N N . ASP A 1 89 ? 2.332 0.755 -12.841 1.00 97.19 89 ASP A N 1
ATOM 746 C CA . ASP A 1 89 ? 2.808 1.176 -14.151 1.00 97.19 89 ASP A CA 1
ATOM 747 C C . ASP A 1 89 ? 1.847 0.659 -15.226 1.00 97.19 89 ASP A C 1
ATOM 749 O O . ASP A 1 89 ? 1.844 -0.527 -15.559 1.00 97.19 89 ASP A O 1
ATOM 753 N N . GLU A 1 90 ? 1.017 1.544 -15.772 1.00 92.88 90 GLU A N 1
ATOM 754 C CA . GLU A 1 90 ? 0.057 1.179 -16.819 1.00 92.88 90 GLU A CA 1
ATOM 755 C C . GLU A 1 90 ? 0.699 0.973 -18.201 1.00 92.88 90 GLU A C 1
ATOM 757 O O . GLU A 1 90 ? 0.074 0.370 -19.072 1.00 92.88 90 GLU A O 1
ATOM 762 N N . ILE A 1 91 ? 1.941 1.427 -18.410 1.00 92.06 91 ILE A N 1
ATOM 763 C CA . ILE A 1 91 ? 2.647 1.301 -19.693 1.00 92.06 91 ILE A CA 1
ATOM 764 C C . ILE A 1 91 ? 3.352 -0.054 -19.774 1.00 92.06 91 ILE A C 1
ATOM 766 O O . ILE A 1 91 ? 3.173 -0.790 -20.743 1.00 92.06 91 ILE A O 1
ATOM 770 N N . TYR A 1 92 ? 4.143 -0.396 -18.754 1.00 91.56 92 TYR A N 1
ATOM 771 C CA . TYR A 1 92 ? 4.969 -1.611 -18.752 1.00 91.56 92 TYR A CA 1
ATOM 772 C C . TYR A 1 92 ? 4.455 -2.714 -17.816 1.00 91.56 92 TYR A C 1
ATOM 774 O O . TYR A 1 92 ? 4.980 -3.826 -17.832 1.00 91.56 92 TYR A O 1
ATOM 782 N N . GLY A 1 93 ? 3.427 -2.440 -17.009 1.00 92.00 93 GLY A N 1
ATOM 783 C CA . GLY A 1 93 ? 2.938 -3.356 -15.979 1.00 92.00 93 GLY A CA 1
ATOM 784 C C . GLY A 1 93 ? 3.834 -3.399 -14.737 1.00 92.00 93 GLY A C 1
ATOM 785 O O . GLY A 1 93 ? 4.955 -2.888 -14.715 1.00 92.00 93 GLY A O 1
ATOM 786 N N . GLY A 1 94 ? 3.349 -4.035 -13.671 1.00 96.19 94 GLY A N 1
ATOM 787 C CA . GLY A 1 94 ? 4.069 -4.125 -12.399 1.00 96.19 94 GLY A CA 1
ATOM 788 C C . GLY A 1 94 ? 3.877 -2.898 -11.503 1.00 96.19 94 GLY A C 1
ATOM 789 O O . GLY A 1 94 ? 2.956 -2.105 -11.693 1.00 96.19 94 GLY A O 1
ATOM 790 N N . VAL A 1 95 ? 4.749 -2.777 -10.50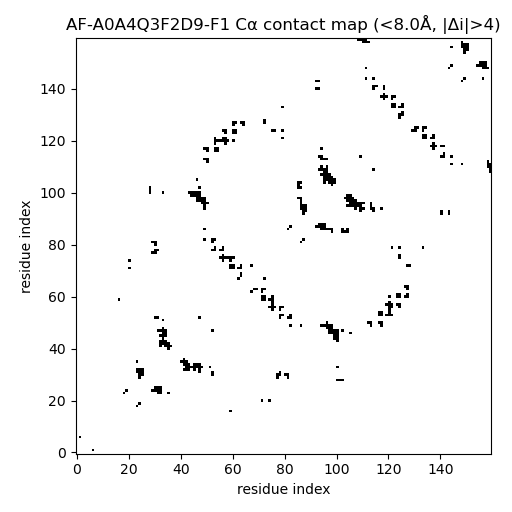3 1.00 97.88 95 VAL A N 1
ATOM 791 C CA . VAL A 1 95 ? 4.655 -1.782 -9.426 1.00 97.88 95 VAL A CA 1
ATOM 792 C C . VAL A 1 95 ? 5.983 -1.036 -9.323 1.00 97.88 95 VAL A C 1
ATOM 794 O O . VAL A 1 95 ? 7.027 -1.682 -9.242 1.00 97.88 95 VAL A O 1
ATOM 797 N N . PHE A 1 96 ? 5.965 0.298 -9.333 1.00 98.38 96 PHE A N 1
ATOM 798 C CA . PHE A 1 96 ? 7.162 1.102 -9.063 1.00 98.38 96 PHE A CA 1
ATOM 799 C C . PHE A 1 96 ? 7.686 0.850 -7.644 1.00 98.38 96 PHE A C 1
ATOM 801 O O . PHE A 1 96 ? 6.918 0.588 -6.714 1.00 98.38 96 PHE A O 1
ATOM 808 N N . TRP A 1 97 ? 9.001 0.946 -7.450 1.00 98.06 97 TRP A N 1
ATOM 809 C CA . TRP A 1 97 ? 9.606 0.784 -6.131 1.00 98.06 97 TRP A CA 1
ATOM 810 C C . TRP A 1 97 ? 9.229 1.949 -5.208 1.00 98.06 97 TRP A C 1
ATOM 812 O O . TRP A 1 97 ? 8.743 1.744 -4.090 1.00 98.06 97 TRP A O 1
ATOM 822 N N . THR A 1 98 ? 9.381 3.178 -5.704 1.00 98.44 98 THR A N 1
ATOM 823 C CA . THR A 1 98 ? 8.999 4.398 -4.988 1.00 98.44 98 THR A CA 1
ATOM 824 C C . THR A 1 98 ? 8.397 5.444 -5.919 1.00 98.44 98 THR A C 1
ATOM 826 O O . THR A 1 98 ? 8.739 5.541 -7.100 1.00 98.44 98 THR A O 1
ATOM 829 N N . VAL A 1 99 ? 7.527 6.269 -5.345 1.00 98.75 99 VAL A N 1
ATOM 830 C CA . VAL A 1 99 ? 7.064 7.537 -5.915 1.00 98.75 99 VAL A CA 1
ATOM 831 C C . VAL A 1 99 ? 7.518 8.683 -5.014 1.00 98.75 99 VAL A C 1
ATOM 833 O O . VAL A 1 99 ? 7.834 8.477 -3.837 1.00 98.75 99 VAL A O 1
ATOM 836 N N . ASP A 1 100 ? 7.576 9.896 -5.547 1.00 98.56 100 ASP A N 1
ATOM 837 C CA . ASP A 1 100 ? 7.789 11.088 -4.736 1.00 98.56 100 ASP A CA 1
ATOM 838 C C . ASP A 1 100 ? 6.554 11.411 -3.868 1.00 98.56 100 ASP A C 1
ATOM 840 O O . ASP A 1 100 ? 5.545 10.700 -3.860 1.00 98.56 100 ASP A O 1
ATOM 844 N N . TYR A 1 101 ? 6.622 12.495 -3.096 1.00 97.88 101 TYR A N 1
ATOM 845 C CA . TYR A 1 101 ? 5.524 12.882 -2.209 1.00 97.88 101 TYR A CA 1
ATOM 846 C C . TYR A 1 101 ? 4.239 13.287 -2.957 1.00 97.88 101 TYR A C 1
ATOM 848 O O . TYR A 1 101 ? 3.163 13.207 -2.361 1.00 97.88 101 TYR A O 1
ATOM 856 N N . LEU A 1 102 ? 4.338 13.672 -4.237 1.00 97.81 102 LEU A N 1
ATOM 857 C CA . LEU A 1 102 ? 3.225 14.019 -5.131 1.00 97.81 102 LEU A CA 1
ATOM 858 C C . LEU A 1 102 ? 2.646 12.798 -5.864 1.00 97.81 102 LEU A C 1
ATOM 860 O O . LEU A 1 102 ? 1.599 12.917 -6.500 1.00 97.81 102 LEU A O 1
ATOM 864 N N . GLY A 1 103 ? 3.297 11.637 -5.762 1.00 97.56 103 GLY A N 1
ATOM 865 C CA . GLY A 1 103 ? 2.910 10.413 -6.455 1.00 97.56 103 GLY A CA 1
ATOM 866 C C . GLY A 1 103 ? 3.542 10.249 -7.840 1.00 97.56 103 GLY A C 1
ATOM 867 O O . GLY A 1 103 ? 3.141 9.352 -8.577 1.00 97.56 103 GLY A O 1
ATOM 868 N N . LEU A 1 104 ? 4.522 11.077 -8.213 1.00 98.06 104 LEU A N 1
ATOM 869 C CA . LEU A 1 104 ? 5.258 10.898 -9.465 1.00 98.06 104 LEU A CA 1
ATOM 870 C C . LEU A 1 104 ? 6.294 9.772 -9.317 1.00 98.06 104 LEU A C 1
ATOM 872 O O . LEU A 1 104 ? 6.941 9.684 -8.271 1.00 98.06 104 LEU A O 1
ATOM 876 N N . PRO A 1 105 ? 6.497 8.916 -10.336 1.00 97.94 105 PRO A N 1
ATOM 877 C CA . PRO A 1 105 ? 7.474 7.829 -10.260 1.00 97.94 105 PRO A CA 1
ATOM 878 C C . PRO A 1 105 ? 8.887 8.344 -9.952 1.00 97.94 105 PRO A C 1
ATOM 880 O O . PRO A 1 105 ? 9.372 9.248 -10.630 1.00 97.94 105 PRO A O 1
ATOM 883 N N . LEU A 1 106 ? 9.546 7.759 -8.943 1.00 97.56 106 LEU A N 1
ATOM 884 C CA . LEU A 1 106 ? 10.894 8.148 -8.512 1.00 97.56 106 LEU A CA 1
ATOM 885 C C . LEU A 1 106 ? 11.915 7.033 -8.772 1.00 97.56 106 LEU A C 1
ATOM 887 O O . LEU A 1 106 ? 12.862 7.238 -9.526 1.00 97.56 106 LEU A O 1
ATOM 891 N N . ASP A 1 107 ? 11.714 5.850 -8.187 1.00 97.44 107 ASP A N 1
ATOM 892 C CA . ASP A 1 107 ? 12.459 4.635 -8.537 1.00 97.44 107 ASP A CA 1
ATOM 893 C C . ASP A 1 107 ? 11.509 3.659 -9.234 1.00 97.44 107 ASP A C 1
ATOM 895 O O . ASP A 1 107 ? 10.591 3.096 -8.629 1.00 97.44 107 ASP A O 1
ATOM 899 N N . THR A 1 108 ? 11.722 3.481 -10.536 1.00 96.75 108 THR A N 1
ATOM 900 C CA . THR A 1 108 ? 10.832 2.710 -11.406 1.00 96.75 108 THR A CA 1
ATOM 901 C C . THR A 1 108 ? 11.193 1.229 -11.507 1.00 96.75 108 THR A C 1
ATOM 903 O O . THR A 1 108 ? 10.533 0.497 -12.251 1.00 96.75 108 THR A O 1
ATOM 906 N N . LYS A 1 109 ? 12.199 0.755 -10.756 1.00 95.00 109 LYS A N 1
ATOM 907 C CA . LYS A 1 109 ? 12.579 -0.664 -10.732 1.00 95.00 109 LYS A CA 1
ATOM 908 C C . LYS A 1 109 ? 11.403 -1.547 -10.318 1.00 95.00 109 LYS A C 1
ATOM 910 O O . LYS A 1 109 ? 10.690 -1.254 -9.359 1.00 95.00 109 LYS A O 1
A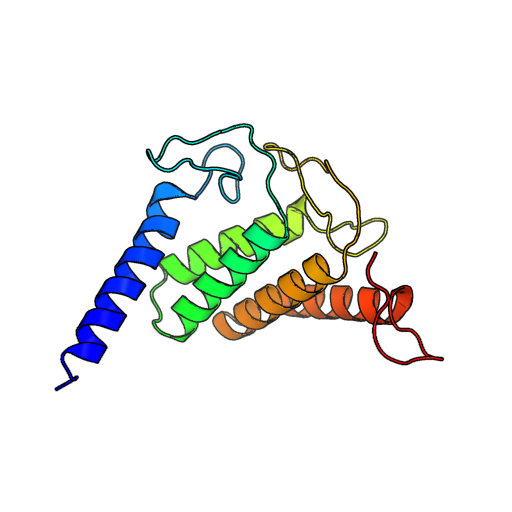TOM 915 N N . LYS A 1 110 ? 11.238 -2.668 -11.022 1.00 94.12 110 LYS A N 1
ATOM 916 C CA . LYS A 1 110 ? 10.163 -3.643 -10.799 1.00 94.12 110 LYS A CA 1
ATOM 917 C C . LYS A 1 110 ? 10.694 -4.841 -10.027 1.00 94.12 110 LYS A C 1
ATOM 919 O O . LYS A 1 110 ? 10.967 -5.890 -10.592 1.00 94.12 110 LYS A O 1
ATOM 924 N N . GLN A 1 111 ? 10.851 -4.675 -8.719 1.00 95.12 111 GLN A N 1
ATOM 925 C CA . GLN A 1 111 ? 11.274 -5.781 -7.864 1.00 95.12 111 GLN A CA 1
ATOM 926 C C . GLN A 1 111 ? 10.097 -6.719 -7.593 1.00 95.12 111 GLN A C 1
ATOM 928 O O . GLN A 1 111 ? 9.051 -6.271 -7.118 1.00 95.12 111 GLN A O 1
ATOM 933 N N . ILE A 1 112 ? 10.272 -8.024 -7.818 1.00 94.31 112 ILE A N 1
ATOM 934 C CA . ILE A 1 112 ? 9.226 -9.027 -7.536 1.00 94.31 112 ILE A CA 1
ATOM 935 C C . ILE A 1 112 ? 8.784 -8.980 -6.089 1.00 94.31 112 ILE A C 1
ATOM 937 O O . ILE A 1 112 ? 7.604 -9.159 -5.825 1.00 94.31 112 ILE A O 1
ATOM 941 N N . TYR A 1 113 ? 9.685 -8.645 -5.167 1.00 95.75 113 TYR A N 1
ATOM 942 C CA . TYR A 1 113 ? 9.335 -8.414 -3.774 1.00 95.75 113 TYR A CA 1
ATOM 943 C C . TYR A 1 113 ? 8.202 -7.381 -3.620 1.00 95.75 113 TYR A C 1
ATOM 945 O O . TYR A 1 113 ? 7.221 -7.627 -2.919 1.00 95.75 113 TYR A O 1
ATOM 953 N N . ALA A 1 114 ? 8.279 -6.249 -4.329 1.00 97.31 114 ALA A N 1
ATOM 954 C CA . ALA A 1 114 ? 7.229 -5.231 -4.313 1.00 97.31 114 ALA A CA 1
ATOM 955 C C . ALA A 1 114 ? 5.938 -5.713 -4.991 1.00 97.31 114 ALA A C 1
ATOM 957 O O . ALA A 1 114 ? 4.848 -5.471 -4.465 1.00 97.31 114 ALA A O 1
ATOM 958 N N . LEU A 1 115 ? 6.039 -6.430 -6.117 1.00 98.00 115 LEU A N 1
ATOM 959 C CA . LEU A 1 115 ? 4.867 -7.003 -6.785 1.00 98.00 115 LEU A CA 1
ATOM 960 C C . LEU A 1 115 ? 4.167 -8.035 -5.886 1.00 98.00 115 LEU A C 1
ATOM 962 O O . LEU A 1 115 ? 2.950 -7.976 -5.737 1.00 98.00 115 LEU A O 1
ATOM 966 N N . ALA A 1 116 ? 4.920 -8.925 -5.240 1.00 98.12 116 ALA A N 1
ATOM 967 C CA . ALA A 1 116 ? 4.411 -9.963 -4.352 1.00 98.12 116 ALA A CA 1
ATOM 968 C C . ALA A 1 116 ? 3.694 -9.368 -3.132 1.00 98.12 116 ALA A C 1
ATOM 970 O O . ALA A 1 116 ? 2.563 -9.757 -2.844 1.00 98.12 116 ALA A O 1
ATOM 971 N N . PHE A 1 117 ? 4.286 -8.369 -2.463 1.00 98.62 117 PHE A N 1
ATOM 972 C CA . PHE A 1 117 ? 3.606 -7.658 -1.373 1.00 98.62 117 PHE A CA 1
ATOM 973 C C . PHE A 1 117 ? 2.336 -6.950 -1.851 1.00 98.62 117 PHE A C 1
ATOM 975 O O . PHE A 1 117 ? 1.328 -6.959 -1.147 1.00 98.62 117 PHE A O 1
ATOM 982 N N . THR A 1 118 ? 2.363 -6.365 -3.050 1.00 98.75 118 THR A N 1
ATOM 983 C CA . THR A 1 118 ? 1.188 -5.694 -3.616 1.00 98.75 118 THR A CA 1
ATOM 984 C C . THR A 1 118 ? 0.070 -6.695 -3.913 1.00 98.75 118 THR A C 1
ATOM 986 O O . THR A 1 118 ? -1.067 -6.453 -3.523 1.00 98.75 118 THR A O 1
ATOM 989 N N . ILE A 1 119 ? 0.379 -7.851 -4.513 1.00 98.88 119 ILE A N 1
ATOM 990 C CA . ILE A 1 119 ? -0.583 -8.948 -4.717 1.00 98.88 119 ILE A CA 1
ATOM 991 C C . ILE A 1 119 ? -1.153 -9.418 -3.376 1.00 98.88 119 ILE A C 1
ATOM 993 O O . ILE A 1 119 ? -2.366 -9.574 -3.254 1.00 98.88 119 ILE A O 1
ATOM 997 N N . TYR A 1 120 ? -0.299 -9.598 -2.365 1.00 98.88 120 TYR A N 1
ATOM 998 C CA . TYR A 1 120 ? -0.709 -10.039 -1.034 1.00 98.88 120 TYR A CA 1
ATOM 999 C C . TYR A 1 120 ? -1.690 -9.059 -0.375 1.00 98.88 120 TYR A C 1
ATOM 1001 O O . TYR A 1 120 ? -2.750 -9.470 0.095 1.00 98.88 120 TYR A O 1
ATOM 1009 N N . GLY A 1 121 ? -1.393 -7.756 -0.414 1.00 98.88 121 GLY A N 1
ATOM 1010 C CA . GLY A 1 121 ? -2.299 -6.720 0.086 1.00 98.88 121 GLY A CA 1
ATOM 1011 C C . GLY A 1 121 ? -3.616 -6.649 -0.689 1.00 98.88 121 GLY A C 1
ATOM 1012 O O . GLY A 1 121 ? -4.678 -6.569 -0.080 1.00 98.88 121 GLY A O 1
ATOM 1013 N N . LEU A 1 122 ? -3.570 -6.730 -2.023 1.00 98.94 122 LEU A N 1
ATOM 1014 C CA . LEU A 1 122 ? -4.767 -6.701 -2.872 1.00 98.94 122 LEU A CA 1
ATOM 1015 C C . LEU A 1 122 ? -5.684 -7.907 -2.639 1.00 98.94 122 LEU A C 1
ATOM 1017 O O . LEU A 1 122 ? -6.903 -7.749 -2.624 1.00 98.94 122 LEU A O 1
ATOM 1021 N N . ALA A 1 123 ? -5.113 -9.099 -2.451 1.00 98.88 123 ALA A N 1
ATOM 1022 C CA . ALA A 1 123 ? -5.876 -10.309 -2.167 1.00 98.88 123 ALA A CA 1
ATOM 1023 C C . ALA A 1 123 ? -6.581 -10.230 -0.804 1.00 98.88 123 ALA A C 1
ATOM 1025 O O . ALA A 1 123 ? -7.754 -10.589 -0.698 1.00 98.88 123 ALA A O 1
ATOM 1026 N N . GLU A 1 124 ? -5.895 -9.716 0.220 1.00 98.94 124 GLU A N 1
ATOM 1027 C CA . GLU A 1 124 ? -6.481 -9.513 1.548 1.00 98.94 124 GLU A CA 1
ATOM 1028 C C . GLU A 1 124 ? -7.581 -8.444 1.533 1.00 98.94 124 GLU A C 1
ATOM 1030 O O . GLU A 1 124 ? -8.631 -8.631 2.144 1.00 98.94 124 GLU A O 1
ATOM 1035 N N . TYR A 1 125 ? -7.379 -7.356 0.786 1.00 98.94 125 TYR A N 1
ATOM 1036 C CA . TYR A 1 125 ? -8.385 -6.308 0.611 1.00 98.94 125 TYR A CA 1
ATOM 1037 C C . TYR A 1 125 ? -9.624 -6.817 -0.128 1.00 98.94 125 TYR A C 1
ATOM 1039 O O . TYR A 1 125 ? -10.743 -6.583 0.318 1.00 98.94 125 TYR A O 1
ATOM 1047 N N . TYR A 1 126 ? -9.447 -7.600 -1.198 1.00 98.88 126 TYR A N 1
ATOM 1048 C CA . TYR A 1 126 ? -10.570 -8.277 -1.848 1.00 98.88 126 TYR A CA 1
ATOM 1049 C C . TYR A 1 126 ? -11.320 -9.195 -0.875 1.00 98.88 126 TYR A C 1
ATOM 1051 O O . TYR A 1 126 ? -12.546 -9.194 -0.863 1.00 98.88 126 TYR A O 1
ATOM 1059 N N . ARG A 1 127 ? -10.609 -9.945 -0.024 1.00 98.75 127 ARG A N 1
ATOM 1060 C CA . ARG A 1 127 ? -11.242 -10.787 1.000 1.00 98.75 127 ARG A CA 1
ATOM 1061 C C . ARG A 1 127 ? -12.057 -9.969 2.009 1.00 98.75 127 ARG A C 1
ATOM 1063 O O . ARG A 1 127 ? -13.073 -10.460 2.483 1.00 98.75 127 ARG A O 1
ATOM 1070 N N . ALA A 1 128 ? -11.617 -8.749 2.316 1.00 98.69 128 ALA A N 1
ATOM 1071 C CA . ALA A 1 128 ? -12.267 -7.852 3.265 1.00 98.69 128 ALA A CA 1
ATOM 1072 C C . ALA A 1 128 ? -13.551 -7.191 2.743 1.00 98.69 128 ALA A C 1
ATOM 1074 O O . ALA A 1 128 ? -14.479 -6.989 3.523 1.00 98.69 128 ALA A O 1
ATOM 1075 N N . CYS A 1 129 ? -13.618 -6.824 1.460 1.00 98.38 129 CYS A N 1
ATOM 1076 C CA . CYS A 1 129 ? -14.725 -6.002 0.948 1.00 98.38 129 CYS A CA 1
ATOM 1077 C C . CYS A 1 129 ? -15.248 -6.373 -0.444 1.00 98.38 129 CYS A C 1
ATOM 1079 O O . CYS A 1 129 ? -16.092 -5.659 -0.979 1.00 98.38 129 CYS A O 1
ATOM 1081 N N . GLU A 1 130 ? -14.748 -7.455 -1.040 1.00 98.38 130 GLU A N 1
ATOM 1082 C CA . GLU A 1 130 ? -15.144 -7.952 -2.364 1.00 98.38 130 GLU A CA 1
ATOM 1083 C C . GLU A 1 130 ? -14.978 -6.929 -3.510 1.00 98.38 130 GLU A C 1
ATOM 1085 O O . GLU A 1 130 ? -15.637 -7.019 -4.548 1.00 98.38 130 GLU A O 1
ATOM 1090 N N . ASP A 1 131 ? -14.052 -5.968 -3.374 1.00 98.62 131 ASP A N 1
ATOM 1091 C CA . ASP A 1 131 ? -13.727 -5.018 -4.445 1.00 98.62 131 ASP A CA 1
ATOM 1092 C C . ASP A 1 131 ? -13.064 -5.740 -5.632 1.00 98.62 131 ASP A C 1
ATOM 1094 O O . ASP A 1 131 ? -11.866 -6.048 -5.640 1.00 98.62 131 ASP A O 1
ATOM 1098 N N . VAL A 1 132 ? -13.856 -6.002 -6.672 1.00 98.56 132 VAL A N 1
ATOM 1099 C CA . VAL A 1 132 ? -13.433 -6.740 -7.871 1.00 98.56 132 VAL A CA 1
ATOM 1100 C C . VAL A 1 132 ? -12.259 -6.091 -8.610 1.00 98.56 132 VAL A C 1
ATOM 1102 O O . VAL A 1 132 ? -11.516 -6.798 -9.297 1.00 98.56 132 VAL A O 1
ATOM 1105 N N . LEU A 1 133 ? -12.041 -4.777 -8.460 1.00 98.56 133 LEU A N 1
ATOM 1106 C CA . LEU A 1 133 ? -10.887 -4.100 -9.055 1.00 98.56 133 LEU A CA 1
ATOM 1107 C C . LEU A 1 133 ? -9.583 -4.541 -8.384 1.00 98.56 133 LEU A C 1
ATOM 1109 O O . LEU A 1 133 ? -8.569 -4.697 -9.068 1.00 98.56 133 LEU A O 1
ATOM 1113 N N . ALA A 1 134 ? -9.605 -4.796 -7.074 1.00 98.75 134 ALA A N 1
ATOM 1114 C CA . ALA A 1 134 ? -8.442 -5.289 -6.349 1.00 98.75 134 ALA A CA 1
ATOM 1115 C C . ALA A 1 134 ? -8.050 -6.696 -6.808 1.00 98.75 134 ALA A C 1
ATOM 1117 O O . ALA A 1 134 ? -6.879 -6.947 -7.102 1.00 98.75 134 ALA A O 1
ATOM 1118 N N . LEU A 1 135 ? -9.031 -7.591 -6.975 1.00 98.69 135 LEU A N 1
ATOM 1119 C CA . LEU A 1 135 ? -8.790 -8.934 -7.506 1.00 98.69 135 LEU A CA 1
ATOM 1120 C C . LEU A 1 135 ? -8.262 -8.897 -8.946 1.00 98.69 135 LEU A C 1
ATOM 1122 O O . LEU A 1 135 ? -7.336 -9.638 -9.287 1.00 98.69 135 LEU A O 1
ATOM 1126 N N . ALA A 1 136 ? -8.835 -8.045 -9.799 1.00 98.56 136 ALA A N 1
ATOM 1127 C CA . ALA A 1 136 ? -8.378 -7.886 -11.175 1.00 98.56 136 ALA A CA 1
ATOM 1128 C C . ALA A 1 136 ? -6.919 -7.404 -11.230 1.00 98.56 136 ALA A C 1
ATOM 1130 O O . ALA A 1 136 ? -6.110 -7.957 -11.979 1.00 98.56 136 ALA A O 1
ATOM 1131 N N . LEU A 1 137 ? -6.561 -6.426 -10.392 1.00 98.56 137 LEU A N 1
ATOM 1132 C CA . LEU A 1 137 ? -5.199 -5.913 -10.307 1.00 98.56 137 LEU A CA 1
ATOM 1133 C C . LEU A 1 137 ? -4.219 -6.961 -9.758 1.00 98.56 137 LEU A C 1
ATOM 1135 O O . LEU A 1 137 ? -3.137 -7.126 -10.319 1.00 98.56 137 LEU A O 1
ATOM 1139 N N . ALA A 1 138 ? -4.606 -7.726 -8.732 1.00 98.75 138 ALA A N 1
ATOM 1140 C CA . ALA A 1 138 ? -3.789 -8.814 -8.190 1.00 98.75 138 ALA A CA 1
ATOM 1141 C C . ALA A 1 138 ? -3.468 -9.865 -9.263 1.00 98.75 138 ALA A C 1
ATOM 1143 O O . ALA A 1 138 ? -2.312 -10.250 -9.437 1.00 98.75 138 ALA A O 1
ATOM 1144 N N . LYS A 1 139 ? -4.474 -10.272 -10.051 1.00 98.56 139 LYS A N 1
ATOM 1145 C CA . LYS A 1 139 ? -4.293 -11.196 -11.181 1.00 98.56 139 LYS A CA 1
ATOM 1146 C C . LYS A 1 139 ? -3.387 -10.610 -12.265 1.00 98.56 139 LYS A C 1
ATOM 1148 O O . LYS A 1 139 ? -2.515 -11.315 -12.763 1.00 98.56 139 LYS A O 1
ATOM 1153 N N . LYS A 1 140 ? -3.550 -9.325 -12.610 1.00 98.00 140 LYS A N 1
ATOM 1154 C CA . LYS A 1 140 ? -2.681 -8.631 -13.580 1.00 98.00 140 LYS A CA 1
ATOM 1155 C C . LYS A 1 140 ? -1.220 -8.658 -13.122 1.00 98.00 140 LYS A C 1
ATOM 1157 O O . LYS A 1 140 ? -0.348 -8.981 -13.920 1.00 98.00 140 LYS A O 1
ATOM 1162 N N . LEU A 1 141 ? -0.953 -8.367 -11.848 1.00 98.06 141 LEU A N 1
ATOM 1163 C CA . LEU A 1 141 ? 0.402 -8.384 -11.290 1.00 98.06 141 LEU A CA 1
ATOM 1164 C C . LEU A 1 141 ? 0.992 -9.795 -11.208 1.00 98.06 141 LEU A C 1
ATOM 1166 O O . LEU A 1 141 ? 2.166 -9.968 -11.523 1.00 98.06 141 LEU A O 1
ATOM 1170 N N . PHE A 1 142 ? 0.190 -10.801 -10.851 1.00 98.00 142 PHE A N 1
ATOM 1171 C CA . PHE A 1 142 ? 0.617 -12.201 -10.890 1.00 98.00 142 PHE A CA 1
ATOM 1172 C C . PHE A 1 142 ? 1.083 -12.593 -12.297 1.00 98.00 142 PHE A C 1
ATOM 1174 O O . PHE A 1 142 ? 2.199 -13.070 -12.466 1.00 98.00 142 PHE A O 1
ATOM 1181 N N . LEU A 1 143 ? 0.287 -12.283 -13.325 1.00 97.19 143 LEU A N 1
ATOM 1182 C CA . LEU A 1 143 ? 0.651 -12.564 -14.716 1.00 97.19 143 LEU A CA 1
ATOM 1183 C C . LEU A 1 143 ? 1.918 -11.818 -15.169 1.00 97.19 143 LEU A C 1
ATOM 1185 O O . LEU A 1 143 ? 2.640 -12.317 -16.027 1.00 97.19 143 LEU A O 1
ATOM 1189 N N . VAL A 1 144 ? 2.209 -10.640 -14.604 1.00 95.75 144 VAL A N 1
ATOM 1190 C CA . VAL A 1 144 ? 3.476 -9.929 -14.848 1.00 95.75 144 VAL A CA 1
ATOM 1191 C C . VAL A 1 144 ? 4.656 -10.702 -14.252 1.00 95.75 144 VAL A C 1
ATOM 1193 O O . VAL A 1 144 ? 5.663 -10.860 -14.938 1.00 95.75 144 VAL A O 1
ATOM 1196 N N . ILE A 1 145 ? 4.538 -11.218 -13.024 1.00 96.00 145 ILE A N 1
ATOM 1197 C CA . ILE A 1 145 ? 5.585 -12.052 -12.411 1.00 96.00 145 ILE A CA 1
ATOM 1198 C C . ILE A 1 145 ? 5.815 -13.313 -13.254 1.00 96.00 145 ILE A C 1
ATOM 1200 O O . ILE A 1 145 ? 6.946 -13.561 -13.669 1.00 96.00 145 ILE A O 1
ATOM 1204 N N . GLU A 1 146 ? 4.751 -14.053 -13.577 1.00 96.00 146 GLU A N 1
ATOM 1205 C CA . GLU A 1 146 ? 4.839 -15.282 -14.380 1.00 96.00 146 GLU A CA 1
ATOM 1206 C C . GLU A 1 146 ? 5.500 -15.037 -15.738 1.00 96.00 146 GLU A C 1
ATOM 1208 O O . GLU A 1 146 ? 6.321 -15.824 -16.196 1.00 96.00 146 GLU A O 1
ATOM 1213 N N . LYS A 1 147 ? 5.157 -13.925 -16.394 1.00 94.62 147 LYS A N 1
ATOM 1214 C CA . LYS A 1 147 ? 5.656 -13.622 -17.735 1.00 94.62 147 LYS A CA 1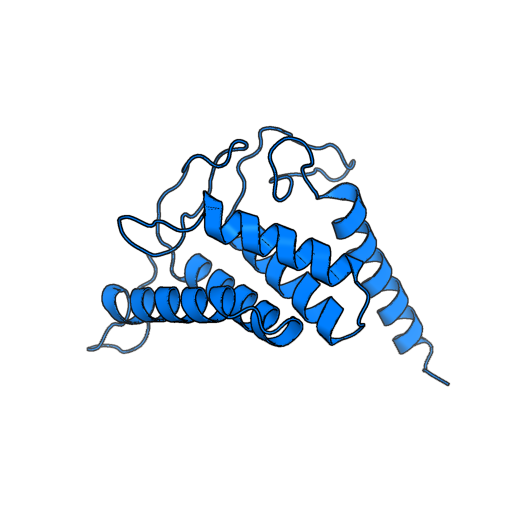
ATOM 1215 C C . LYS A 1 147 ? 7.130 -13.225 -17.756 1.00 94.62 147 LYS A C 1
ATOM 1217 O O . LYS A 1 147 ? 7.813 -13.537 -18.727 1.00 94.62 147 LYS A O 1
ATOM 1222 N N . TYR A 1 148 ? 7.583 -12.461 -16.764 1.00 93.75 148 TYR A N 1
ATOM 1223 C CA . TYR A 1 148 ? 8.880 -11.778 -16.836 1.00 93.75 148 TYR A CA 1
ATOM 1224 C C . TYR A 1 148 ? 9.928 -12.296 -15.853 1.00 93.75 148 TYR A C 1
ATOM 1226 O O . TYR A 1 148 ? 11.103 -12.006 -16.047 1.00 93.75 148 TYR A O 1
ATOM 1234 N N . SER A 1 149 ? 9.532 -13.023 -14.809 1.00 93.38 149 SER A N 1
ATOM 1235 C CA . SER A 1 149 ? 10.444 -13.432 -13.738 1.00 93.38 149 SER A CA 1
ATOM 1236 C C . SER A 1 149 ? 10.584 -14.942 -13.581 1.00 93.38 149 SER A C 1
ATOM 1238 O O . SER A 1 149 ? 11.624 -15.394 -13.101 1.00 93.38 149 SER A O 1
ATOM 1240 N N . PHE A 1 150 ? 9.573 -15.719 -13.972 1.00 94.25 150 PHE A N 1
ATOM 1241 C CA . PHE A 1 150 ? 9.636 -17.171 -13.861 1.00 94.25 150 PHE A CA 1
ATOM 1242 C C . PHE A 1 150 ? 10.786 -17.738 -14.707 1.00 94.25 150 PHE A C 1
ATOM 1244 O O . PHE A 1 150 ? 10.869 -17.472 -15.907 1.00 94.25 150 PHE A O 1
ATOM 1251 N N . ASP A 1 151 ? 11.662 -18.524 -14.077 1.00 94.75 151 ASP A N 1
ATOM 1252 C CA . ASP A 1 151 ? 12.741 -19.251 -14.751 1.00 94.75 151 ASP A CA 1
ATOM 1253 C C . ASP A 1 151 ? 12.267 -20.691 -15.033 1.00 94.75 151 ASP A C 1
ATOM 1255 O O . ASP A 1 151 ? 12.218 -21.509 -14.110 1.00 94.75 151 ASP A O 1
ATOM 1259 N N . PRO A 1 152 ? 11.901 -21.039 -16.283 1.00 92.62 152 PRO A N 1
ATOM 1260 C CA . PRO A 1 152 ? 11.418 -22.379 -16.605 1.00 92.62 152 PRO A CA 1
ATOM 1261 C C . PRO A 1 152 ? 12.526 -23.440 -16.599 1.00 92.62 152 PRO A C 1
ATOM 1263 O O . PRO A 1 152 ? 12.214 -24.628 -16.551 1.00 92.62 152 PRO A O 1
ATOM 1266 N N . GLU A 1 153 ? 13.802 -23.045 -16.666 1.00 94.25 153 GLU A N 1
ATOM 1267 C CA . GLU A 1 153 ? 14.929 -23.979 -16.685 1.00 94.25 153 GLU A CA 1
ATOM 1268 C C . GLU A 1 153 ? 15.329 -24.398 -15.269 1.00 94.25 153 GLU A C 1
ATOM 1270 O O . GLU A 1 153 ? 15.572 -25.579 -15.014 1.00 94.25 153 GLU A O 1
ATOM 1275 N N . LYS A 1 154 ? 15.396 -23.438 -14.339 1.00 94.00 154 LYS A N 1
ATOM 1276 C CA . LYS A 1 154 ? 15.838 -23.673 -12.952 1.00 94.00 154 LYS A CA 1
ATOM 1277 C C . LYS A 1 154 ? 14.691 -23.762 -11.949 1.00 94.00 154 LYS A C 1
ATOM 1279 O O . LYS A 1 154 ? 14.904 -24.228 -10.829 1.00 94.00 154 LYS A O 1
ATOM 1284 N N . GLY A 1 155 ? 13.492 -23.337 -12.338 1.00 90.25 155 GLY A N 1
ATOM 1285 C CA . GLY A 1 155 ? 12.392 -23.080 -11.419 1.00 90.25 155 GLY A CA 1
ATOM 1286 C C . GLY A 1 155 ? 12.633 -21.830 -10.564 1.00 90.25 155 GLY A C 1
ATOM 1287 O O . GLY A 1 155 ? 13.749 -21.326 -10.436 1.00 90.25 155 GLY A O 1
ATOM 1288 N N . GLY A 1 156 ? 11.567 -21.335 -9.936 1.00 91.75 156 GLY A N 1
ATOM 1289 C CA . GLY A 1 156 ? 11.622 -20.118 -9.125 1.00 91.75 156 GLY A CA 1
ATOM 1290 C C . GLY A 1 156 ? 11.533 -18.834 -9.955 1.00 91.75 156 GLY A C 1
ATOM 1291 O O . GLY A 1 156 ? 11.019 -18.840 -11.073 1.00 91.75 156 GLY A O 1
ATOM 1292 N N . TYR A 1 157 ? 11.982 -17.725 -9.363 1.00 93.56 157 TYR A N 1
ATOM 1293 C CA . TYR A 1 157 ? 11.767 -16.369 -9.874 1.00 93.56 157 TYR A CA 1
ATOM 1294 C C . TYR A 1 157 ? 13.057 -15.546 -9.774 1.00 93.56 157 TYR A C 1
ATOM 1296 O O . TYR A 1 157 ? 13.688 -15.513 -8.717 1.00 93.56 157 TYR A O 1
ATOM 1304 N N . LEU A 1 158 ? 13.446 -14.884 -10.864 1.00 88.44 158 LEU A N 1
ATOM 1305 C CA . LEU A 1 158 ? 14.637 -14.029 -10.935 1.00 88.44 158 LEU A CA 1
ATOM 1306 C C . LEU A 1 158 ? 14.424 -12.726 -10.169 1.00 88.44 158 LEU A C 1
ATOM 1308 O O . LEU A 1 158 ? 13.568 -11.957 -10.574 1.00 88.44 158 LEU A O 1
ATOM 1312 N N . GLU A 1 159 ? 15.198 -12.434 -9.122 1.00 77.06 159 GLU A N 1
ATOM 1313 C CA . GLU A 1 159 ? 15.080 -11.172 -8.380 1.00 77.06 159 GLU A CA 1
ATOM 1314 C C . GLU A 1 159 ? 15.836 -10.016 -9.069 1.00 77.06 159 GLU A C 1
ATOM 1316 O O . GLU A 1 159 ? 17.064 -9.993 -9.053 1.00 77.06 159 GLU A O 1
ATOM 1321 N N . ALA A 1 160 ? 15.062 -9.041 -9.576 1.00 58.75 160 ALA A N 1
ATOM 1322 C CA . ALA A 1 160 ? 15.462 -7.773 -10.217 1.00 58.75 160 ALA A CA 1
ATOM 1323 C C . ALA A 1 160 ? 15.976 -7.846 -11.668 1.00 58.75 160 ALA A C 1
ATOM 1325 O O . ALA A 1 160 ? 16.975 -8.538 -11.951 1.00 58.75 160 ALA A O 1
#

Foldseek 3Di:
DDDPVVVVVVVVLCVVVVCCLPQFADPPQFQGQQDADPVSDGPLFDKHFLLVLLVLLQSL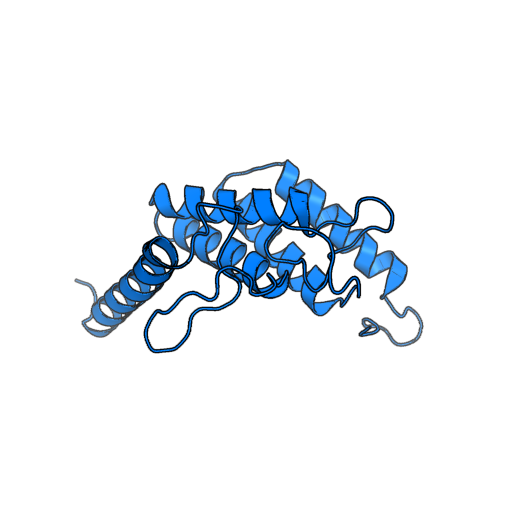LVVCVVPVDVSSLVSNVSSVVLQVPQQADPPLGAGAGIATSNSHGDGRDHFVSSLVSLLNSLVSSCVRPVPVVSVVSSVRSVVVQVVPFADPVPGDGHGD

Sequence (160 aa):
MPTPEIIDFENELNSILNYWLIYTPDKRYGGFFGKINHENQVYTQAPKGSVLNARILWSFSAAYNHNQNPEYLELAKRSFDYIRNYFIDEIYGGVFWTVDYLGLPLDTKKQIYALAFTIYGLAEYYRACEDVLALALAKKLFLVIEKYSFDPEKGGYLEA

pLDDT: mean 96.01, std 6.02, range [58.75, 98.94]

Solvent-accessible surface area (backbone atoms only — not comparable to full-atom values): 8431 Å² total; per-residue (Å²): 130,83,54,72,69,55,52,54,51,52,52,50,52,50,51,52,51,50,48,52,68,72,74,36,60,26,89,86,58,52,45,51,58,46,38,65,51,99,84,72,50,70,42,84,72,34,51,30,43,38,50,58,40,19,47,50,14,24,52,23,11,49,45,23,65,76,44,82,49,65,68,32,45,52,51,14,48,43,25,47,54,38,42,65,74,41,29,46,36,89,86,84,56,48,34,29,45,24,19,36,42,81,41,50,78,66,40,69,56,62,40,56,70,42,42,52,39,37,32,53,11,24,50,36,34,23,73,51,69,66,45,62,66,36,46,53,49,26,52,54,41,48,54,45,44,60,74,75,26,52,34,89,88,80,55,64,67,63,81,105

Radius of gyration: 16.86 Å; Cα contacts (8 Å, |Δi|>4): 255; chains: 1; bounding box: 31×41×50 Å

Secondary structure (DSSP, 8-state):
---HHHHHHHHHHHHHHHHHHHHSB-TTTSSB-S-B-TT--B-TTPPEEHHHHHHHHHHHHHHHHHS--HHHHHHHHHHHHHIIIIIB-TTT-SB-SEE-TTS-EEE----HHHHHHHHHHHHHHHHHH--HHHHHHHHHHHHHHHHHTB-TTT-SB---